Protein AF-A0A2K8SSS6-F1 (afdb_monomer)

Structure (mmCIF, N/CA/C/O backbone):
data_AF-A0A2K8SSS6-F1
#
_entry.id   AF-A0A2K8SSS6-F1
#
loop_
_atom_site.group_PDB
_atom_site.id
_atom_site.type_symbol
_atom_site.label_atom_id
_atom_site.label_alt_id
_atom_site.label_comp_id
_atom_site.label_asym_id
_atom_site.label_entity_id
_atom_site.label_seq_id
_atom_site.pdbx_PDB_ins_code
_atom_site.Cartn_x
_atom_site.Cartn_y
_atom_site.Cartn_z
_atom_site.occupancy
_atom_site.B_iso_or_equiv
_atom_site.auth_seq_id
_atom_site.auth_comp_id
_atom_site.auth_asym_id
_atom_site.auth_atom_id
_atom_site.pdbx_PDB_model_num
ATOM 1 N N . MET A 1 1 ? -2.470 -16.027 3.711 1.00 72.69 1 MET A N 1
ATOM 2 C CA . MET A 1 1 ? -2.048 -14.663 3.309 1.00 72.69 1 MET A CA 1
ATOM 3 C C . MET A 1 1 ? -2.602 -13.603 4.261 1.00 72.69 1 MET A C 1
ATOM 5 O O . MET A 1 1 ? -1.805 -12.883 4.845 1.00 72.69 1 MET A O 1
ATOM 9 N N . LEU A 1 2 ? -3.923 -13.547 4.488 1.00 83.12 2 LEU A N 1
ATOM 10 C CA . LEU A 1 2 ? -4.543 -12.611 5.445 1.00 83.12 2 LEU A CA 1
ATOM 11 C C . LEU A 1 2 ? -4.049 -12.780 6.892 1.00 83.12 2 LEU A C 1
ATOM 13 O O . LEU A 1 2 ? -3.716 -11.785 7.526 1.00 83.12 2 LEU A O 1
ATOM 17 N N . ASP A 1 3 ? -3.899 -14.017 7.377 1.00 88.81 3 ASP A N 1
ATOM 18 C CA . ASP A 1 3 ? -3.391 -14.268 8.737 1.00 88.81 3 ASP A CA 1
ATOM 19 C C . ASP A 1 3 ? -1.982 -13.701 8.951 1.00 88.81 3 ASP A C 1
ATOM 21 O O . ASP A 1 3 ? -1.696 -13.126 9.993 1.00 88.81 3 ASP A O 1
ATOM 25 N N . TRP A 1 4 ? -1.110 -13.774 7.940 1.00 89.94 4 TRP A N 1
ATOM 26 C CA . TRP A 1 4 ? 0.231 -13.191 8.016 1.00 89.94 4 TRP A CA 1
ATOM 27 C C . TRP A 1 4 ? 0.180 -11.663 8.116 1.00 89.94 4 TRP A C 1
ATOM 29 O O . TRP A 1 4 ? 0.880 -11.082 8.944 1.00 89.94 4 TRP A O 1
ATOM 39 N N . LEU A 1 5 ? -0.682 -11.004 7.332 1.00 85.75 5 LEU A N 1
ATOM 40 C CA . LEU A 1 5 ? -0.887 -9.555 7.434 1.00 85.75 5 LEU A CA 1
ATOM 41 C C . LEU A 1 5 ? -1.398 -9.174 8.826 1.00 85.75 5 LEU A C 1
ATOM 43 O O . LEU A 1 5 ? -0.928 -8.195 9.404 1.00 85.75 5 LEU A O 1
ATOM 47 N N . GLN A 1 6 ? -2.315 -9.969 9.382 1.00 86.56 6 GLN A N 1
ATOM 48 C CA . GLN A 1 6 ? -2.860 -9.751 10.717 1.00 86.56 6 GLN A CA 1
ATOM 49 C C . GLN A 1 6 ? -1.797 -9.927 11.804 1.00 86.56 6 GLN A C 1
ATOM 51 O O . GLN A 1 6 ? -1.626 -9.042 12.640 1.00 86.56 6 GLN A O 1
ATOM 56 N N . THR A 1 7 ? -1.052 -11.035 11.777 1.00 91.19 7 THR A N 1
ATOM 57 C CA . THR A 1 7 ? 0.010 -11.336 12.748 1.00 91.19 7 THR A CA 1
ATOM 58 C C . THR A 1 7 ? 1.112 -10.279 12.737 1.00 91.19 7 THR A C 1
ATOM 60 O O . THR A 1 7 ? 1.678 -9.977 13.782 1.00 91.19 7 THR A O 1
ATOM 63 N N . ASN A 1 8 ? 1.389 -9.675 11.580 1.00 91.81 8 ASN A N 1
ATOM 64 C CA . ASN A 1 8 ? 2.405 -8.633 11.440 1.00 91.81 8 ASN A CA 1
ATOM 65 C C . ASN A 1 8 ? 1.862 -7.207 11.646 1.00 91.81 8 ASN A C 1
ATOM 67 O O . ASN A 1 8 ? 2.603 -6.249 11.438 1.00 91.81 8 ASN A O 1
ATOM 71 N N . GLY A 1 9 ? 0.586 -7.041 12.020 1.00 86.94 9 GLY A N 1
ATOM 72 C CA . GLY A 1 9 ? -0.023 -5.721 12.223 1.00 86.94 9 GLY A CA 1
ATOM 73 C C . GLY A 1 9 ? -0.102 -4.871 10.949 1.00 86.94 9 GLY A C 1
ATOM 74 O O . GLY A 1 9 ? -0.133 -3.648 11.027 1.00 86.94 9 GLY A O 1
ATOM 75 N N . ARG A 1 10 ? -0.107 -5.508 9.773 1.00 87.00 10 ARG A N 1
ATOM 76 C CA . ARG A 1 10 ? -0.121 -4.856 8.453 1.00 87.00 10 ARG A CA 1
ATOM 77 C C . ARG A 1 10 ? -1.519 -4.742 7.842 1.00 87.00 10 ARG A C 1
ATOM 79 O O . ARG A 1 10 ? -1.643 -4.348 6.689 1.00 87.00 10 ARG A O 1
ATOM 86 N N . ILE A 1 11 ? -2.569 -5.096 8.582 1.00 87.50 11 ILE A N 1
ATOM 87 C CA . ILE A 1 11 ? -3.949 -4.835 8.156 1.00 87.50 11 ILE A CA 1
ATOM 88 C C . ILE A 1 11 ? -4.265 -3.372 8.447 1.00 87.50 11 ILE A C 1
ATOM 90 O O . ILE A 1 11 ? -4.306 -2.963 9.606 1.00 87.50 11 ILE A O 1
ATOM 94 N N . ILE A 1 12 ? -4.500 -2.603 7.388 1.00 81.81 12 ILE A N 1
ATOM 95 C CA . ILE A 1 12 ? -4.833 -1.181 7.457 1.00 81.81 12 ILE A CA 1
ATOM 96 C C . ILE A 1 12 ? -6.274 -1.022 6.967 1.00 81.81 12 ILE A C 1
ATOM 98 O O . ILE A 1 12 ? -6.633 -1.557 5.919 1.00 81.81 12 ILE A O 1
ATOM 102 N N . ALA A 1 13 ? -7.115 -0.343 7.748 1.00 82.12 13 ALA A N 1
ATOM 103 C CA . ALA A 1 13 ? -8.485 -0.034 7.347 1.00 82.12 13 ALA A CA 1
ATOM 104 C C . ALA A 1 13 ? -8.502 1.230 6.478 1.00 82.12 13 ALA A C 1
ATOM 106 O O . ALA A 1 13 ? -7.800 2.190 6.790 1.00 82.12 13 ALA A O 1
ATOM 107 N N . ARG A 1 14 ? -9.318 1.228 5.418 1.00 79.38 14 ARG A N 1
ATOM 108 C CA . ARG A 1 14 ? -9.521 2.399 4.554 1.00 79.38 14 ARG A CA 1
ATOM 109 C C . ARG A 1 14 ? -10.357 3.459 5.274 1.00 79.38 14 ARG A C 1
ATOM 111 O O . ARG A 1 14 ? -11.281 3.103 6.011 1.00 79.38 14 ARG A O 1
ATOM 118 N N . ASP A 1 15 ? -10.068 4.739 5.041 1.00 82.00 15 ASP A N 1
ATOM 119 C CA . ASP A 1 15 ? -10.967 5.817 5.465 1.00 82.00 15 ASP A CA 1
ATOM 120 C C . ASP A 1 15 ? -12.267 5.762 4.636 1.00 82.00 15 ASP A C 1
ATOM 122 O O . ASP A 1 15 ? -12.269 5.439 3.447 1.00 82.00 15 ASP A O 1
ATOM 126 N N . VAL A 1 16 ? -13.401 6.062 5.269 1.00 82.50 16 VAL A N 1
ATOM 127 C CA . VAL A 1 16 ? -14.725 6.073 4.628 1.00 82.50 16 VAL A CA 1
ATOM 128 C C . VAL A 1 16 ? -14.855 7.244 3.645 1.00 82.50 16 VAL A C 1
ATOM 130 O O . VAL A 1 16 ? -15.689 7.203 2.743 1.00 82.50 16 VAL A O 1
ATOM 133 N N . HIS A 1 17 ? -14.035 8.283 3.814 1.00 84.94 17 HIS A N 1
ATOM 134 C CA . HIS A 1 17 ? -13.975 9.447 2.929 1.00 84.94 17 HIS A CA 1
ATOM 135 C C . HIS A 1 17 ? -12.858 9.371 1.885 1.00 84.94 17 HIS A C 1
ATOM 137 O O . HIS A 1 17 ? -12.704 10.311 1.102 1.00 84.94 17 HIS A O 1
ATOM 143 N N . GLU A 1 18 ? -12.079 8.289 1.870 1.00 80.19 18 GLU A N 1
ATOM 144 C CA . GLU A 1 18 ? -11.069 8.084 0.839 1.00 80.19 18 GLU A CA 1
ATOM 145 C C . GLU A 1 18 ? -11.767 7.890 -0.516 1.00 80.19 18 GLU A C 1
ATOM 147 O O . GLU A 1 18 ? -12.710 7.090 -0.598 1.00 80.19 18 GLU A O 1
ATOM 152 N N . PRO A 1 19 ? -11.369 8.635 -1.565 1.00 79.38 19 PRO A N 1
ATOM 153 C CA . PRO A 1 19 ? -11.886 8.390 -2.901 1.00 79.38 19 PRO A CA 1
ATOM 154 C C . PRO A 1 19 ? -11.568 6.950 -3.314 1.00 79.38 19 PRO A C 1
ATOM 156 O O . PRO A 1 19 ? -10.537 6.395 -2.937 1.00 79.38 19 PRO A O 1
ATOM 159 N N . ASP A 1 20 ? -12.470 6.334 -4.077 1.00 80.88 20 ASP A N 1
ATOM 160 C CA . ASP A 1 20 ? -12.158 5.057 -4.713 1.00 80.88 20 ASP A CA 1
ATOM 161 C C . ASP A 1 20 ? -11.001 5.222 -5.711 1.00 80.88 20 ASP A C 1
ATOM 163 O O . ASP A 1 20 ? -10.675 6.343 -6.113 1.00 80.88 20 ASP A O 1
ATOM 167 N N . PHE A 1 21 ? -10.403 4.085 -6.078 1.00 77.00 21 PHE A N 1
ATOM 168 C CA . PHE A 1 21 ? -9.261 3.988 -6.987 1.00 77.00 21 PHE A CA 1
ATOM 169 C C . PHE A 1 21 ? -9.431 4.929 -8.186 1.00 77.00 21 PHE A C 1
ATOM 171 O O . PHE A 1 21 ? -10.444 4.854 -8.889 1.00 77.00 21 PHE A O 1
ATOM 178 N N . GLN A 1 22 ? -8.482 5.842 -8.386 1.00 81.25 22 GLN A N 1
ATOM 179 C CA . GLN A 1 22 ? -8.527 6.779 -9.506 1.00 81.25 22 GLN A CA 1
ATOM 180 C C . GLN A 1 22 ? -7.913 6.135 -10.751 1.00 81.25 22 GLN A C 1
ATOM 182 O O . GLN A 1 22 ? -6.886 5.469 -10.672 1.00 81.25 22 GLN A O 1
ATOM 187 N N . ASP A 1 23 ? -8.511 6.376 -11.919 1.00 73.56 23 ASP A N 1
ATOM 188 C CA . ASP A 1 23 ? -7.999 5.842 -13.192 1.00 73.56 23 ASP A CA 1
ATOM 189 C C . ASP A 1 23 ? -6.597 6.385 -13.548 1.00 73.56 23 ASP A C 1
ATOM 191 O O . ASP A 1 23 ? -5.867 5.752 -14.305 1.00 73.56 23 ASP A O 1
ATOM 195 N N . ASP A 1 24 ? -6.208 7.532 -12.977 1.00 75.19 24 ASP A N 1
ATOM 196 C CA . ASP A 1 24 ? -4.902 8.177 -13.173 1.00 75.19 24 ASP A CA 1
ATOM 197 C C . ASP A 1 24 ? -3.870 7.804 -12.080 1.00 75.19 24 ASP A C 1
ATOM 19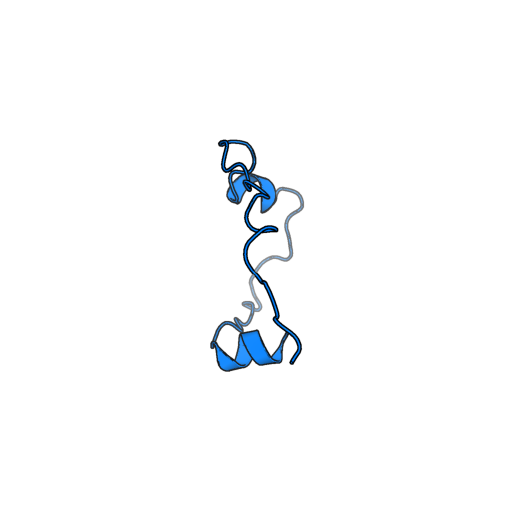9 O O . ASP A 1 24 ? -2.857 8.491 -11.913 1.00 75.19 24 ASP A O 1
ATOM 203 N N . GLU A 1 25 ? -4.115 6.751 -11.289 1.00 75.88 25 GLU A N 1
ATOM 204 C CA . GLU A 1 25 ? -3.139 6.2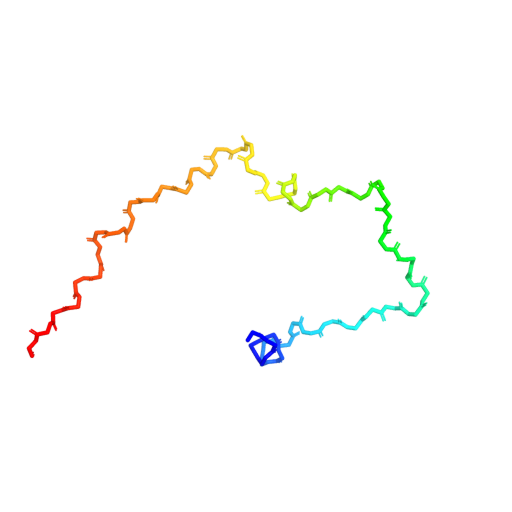70 -10.308 1.00 75.88 25 GLU A CA 1
ATOM 205 C C . GLU A 1 25 ? -1.899 5.678 -10.988 1.00 75.88 25 GLU A C 1
ATOM 207 O O . GLU A 1 25 ? -1.970 4.907 -11.945 1.00 75.88 25 GLU A O 1
ATOM 212 N N . VAL A 1 26 ? -0.727 6.039 -10.465 1.00 68.25 26 VAL A N 1
ATOM 213 C CA . VAL A 1 26 ? 0.549 5.493 -10.930 1.00 68.25 26 VAL A CA 1
ATOM 214 C C . VAL A 1 26 ? 0.628 4.021 -10.531 1.00 68.25 26 VAL A C 1
ATOM 216 O O . VAL A 1 26 ? 0.502 3.688 -9.352 1.00 68.25 26 VAL A O 1
ATOM 219 N N . GLU A 1 27 ? 0.868 3.140 -11.504 1.00 77.62 27 GLU A N 1
ATOM 220 C CA . GLU A 1 27 ? 1.015 1.709 -11.245 1.00 77.62 27 GLU A CA 1
ATOM 221 C C . GLU A 1 27 ? 2.166 1.440 -10.265 1.00 77.62 27 GLU A C 1
ATOM 223 O O . GLU A 1 27 ? 3.246 2.030 -10.351 1.00 77.62 27 GLU A O 1
ATOM 228 N N . ILE A 1 28 ? 1.954 0.495 -9.345 1.00 75.44 28 ILE A N 1
ATOM 229 C CA . ILE A 1 28 ? 2.957 0.093 -8.344 1.00 75.44 28 ILE A CA 1
ATOM 230 C C . ILE A 1 28 ? 4.256 -0.376 -9.020 1.00 75.44 28 ILE A C 1
ATOM 232 O O . ILE A 1 28 ? 5.334 -0.193 -8.462 1.00 75.44 28 ILE A O 1
ATOM 236 N N . ASP A 1 29 ? 4.166 -0.908 -10.240 1.00 68.75 29 ASP A N 1
ATOM 237 C CA . ASP A 1 29 ? 5.311 -1.303 -11.065 1.00 68.75 29 ASP A CA 1
ATOM 238 C C . ASP A 1 29 ? 6.261 -0.126 -11.356 1.00 68.75 29 ASP A C 1
ATOM 240 O O . ASP A 1 29 ? 7.481 -0.246 -11.243 1.00 68.75 29 ASP A O 1
ATOM 244 N N . SER A 1 30 ? 5.693 1.063 -11.587 1.00 72.88 30 SER A N 1
ATOM 245 C CA . SER A 1 30 ? 6.459 2.302 -11.767 1.00 72.88 30 SER A CA 1
ATOM 246 C C . SER A 1 30 ? 7.133 2.760 -10.467 1.00 72.88 30 SER A C 1
ATOM 248 O O . SER A 1 30 ? 8.188 3.388 -10.501 1.00 72.88 30 SER A O 1
ATOM 250 N N . LEU A 1 31 ? 6.545 2.441 -9.306 1.00 72.50 31 LEU A N 1
ATOM 251 C CA . LEU A 1 31 ? 7.106 2.753 -7.987 1.00 72.50 31 LEU A CA 1
ATOM 252 C C . LEU A 1 31 ? 8.190 1.753 -7.553 1.00 72.50 31 LEU A C 1
ATOM 254 O O . LEU A 1 31 ? 9.126 2.138 -6.854 1.00 72.50 31 LEU A O 1
ATOM 258 N N . MET A 1 32 ? 8.079 0.483 -7.952 1.00 75.00 32 MET A N 1
ATOM 259 C CA . MET A 1 32 ? 9.046 -0.566 -7.604 1.00 75.00 32 MET A CA 1
ATOM 260 C C . MET A 1 32 ? 10.344 -0.501 -8.416 1.00 75.00 32 MET A C 1
ATOM 262 O O . MET A 1 32 ? 11.243 -1.299 -8.164 1.00 75.00 32 MET A O 1
ATOM 266 N N . GLY A 1 33 ? 10.476 0.460 -9.337 1.00 62.81 33 GLY A N 1
ATOM 267 C CA . GLY A 1 33 ? 11.743 0.742 -10.007 1.00 62.81 33 GLY A CA 1
ATOM 268 C C . GLY A 1 33 ? 12.240 -0.408 -10.881 1.00 62.81 33 GLY A C 1
ATOM 269 O O . GLY A 1 33 ? 13.447 -0.573 -11.017 1.00 62.81 33 GLY A O 1
ATOM 270 N N . VAL A 1 34 ? 11.334 -1.188 -11.486 1.00 59.31 34 VAL A N 1
ATOM 271 C CA . VAL A 1 34 ? 11.681 -2.308 -12.388 1.00 59.31 34 VAL A CA 1
ATOM 272 C C . VAL A 1 34 ? 12.550 -1.846 -13.574 1.00 59.31 34 VAL A C 1
ATOM 274 O O . VAL A 1 34 ? 13.285 -2.640 -14.157 1.00 59.31 34 VAL A O 1
ATOM 277 N N . GLU A 1 35 ? 12.536 -0.548 -13.898 1.00 58.56 35 GLU A N 1
ATOM 278 C CA . GLU A 1 35 ? 13.382 0.060 -14.933 1.00 58.56 35 GLU A CA 1
ATOM 279 C C . GLU A 1 35 ? 14.830 0.350 -14.474 1.00 58.56 35 GLU A C 1
ATOM 281 O O . GLU A 1 35 ? 15.732 0.379 -15.310 1.00 58.56 35 GLU A O 1
ATOM 286 N N . ASP A 1 36 ? 15.100 0.498 -13.168 1.00 58.59 36 ASP A N 1
ATOM 287 C CA . ASP A 1 36 ? 16.448 0.767 -12.635 1.00 58.59 36 ASP A CA 1
ATOM 288 C C . ASP A 1 36 ? 17.134 -0.522 -12.173 1.00 58.59 36 ASP A C 1
ATOM 290 O O . ASP A 1 36 ? 17.467 -0.690 -11.004 1.00 58.59 36 ASP A O 1
ATOM 294 N N . GLY A 1 37 ? 17.304 -1.464 -13.105 1.00 55.88 37 GLY A N 1
ATOM 295 C CA . GLY A 1 37 ? 18.402 -2.436 -13.094 1.00 55.88 37 GLY A CA 1
ATOM 296 C C . GLY A 1 37 ? 18.605 -3.300 -11.843 1.00 55.88 37 GLY A C 1
ATOM 297 O O . GLY A 1 37 ? 19.660 -3.925 -11.737 1.00 55.88 37 GLY A O 1
ATOM 298 N N . ILE A 1 38 ? 17.639 -3.392 -10.924 1.00 58.25 38 ILE A N 1
ATOM 299 C CA . ILE A 1 38 ? 17.547 -4.481 -9.949 1.00 58.25 38 ILE A CA 1
ATOM 300 C C . ILE A 1 38 ? 17.188 -5.732 -10.736 1.00 58.25 38 ILE A C 1
ATOM 302 O O . ILE A 1 38 ? 16.054 -6.201 -10.757 1.00 58.25 38 ILE A O 1
ATOM 306 N N . SER A 1 39 ? 18.200 -6.228 -11.448 1.00 57.19 39 SER A N 1
ATOM 307 C CA . SER A 1 39 ? 18.264 -7.589 -11.921 1.00 57.19 39 SER A CA 1
ATOM 308 C C . SER A 1 39 ? 17.963 -8.435 -10.698 1.00 57.19 39 SER A C 1
ATOM 310 O O . SER A 1 39 ? 18.726 -8.459 -9.730 1.00 57.19 3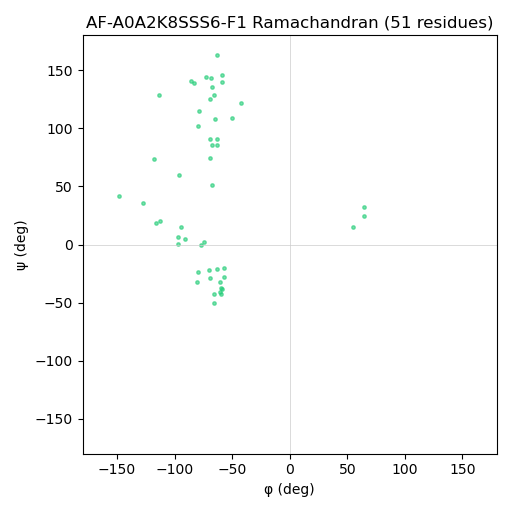9 SER A O 1
ATOM 312 N N . TYR A 1 40 ?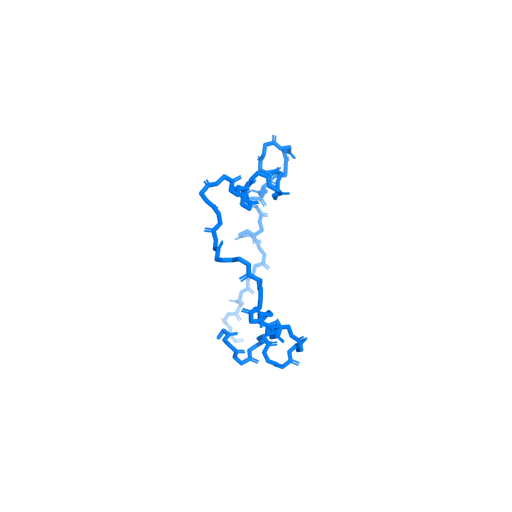 16.786 -9.049 -10.689 1.00 60.53 40 TYR A N 1
ATOM 313 C CA . TYR A 1 40 ? 16.586 -10.240 -9.896 1.00 60.53 40 TYR A CA 1
ATOM 314 C C . TYR A 1 40 ? 17.556 -11.237 -10.520 1.00 60.53 40 TYR A C 1
ATOM 316 O O . TYR A 1 40 ? 17.206 -11.913 -11.486 1.00 60.53 40 TYR A O 1
ATOM 324 N N . ASP A 1 41 ? 18.811 -11.214 -10.072 1.00 57.25 41 ASP A N 1
ATOM 325 C CA . ASP A 1 41 ? 19.783 -12.241 -10.395 1.00 57.25 41 ASP A CA 1
ATOM 326 C C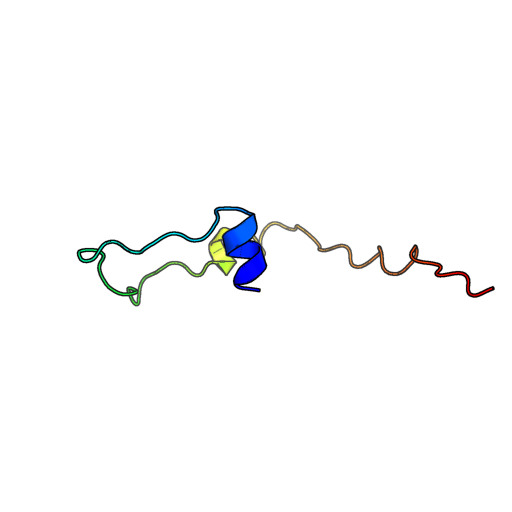 . ASP A 1 41 ? 19.207 -13.513 -9.781 1.00 57.25 41 ASP A C 1
ATOM 328 O O . ASP A 1 41 ? 19.331 -13.804 -8.593 1.00 57.25 41 ASP A O 1
ATOM 332 N N . LEU A 1 42 ? 18.437 -14.184 -10.630 1.00 57.53 42 LEU A N 1
ATOM 333 C CA . LEU A 1 42 ? 17.822 -15.491 -10.506 1.00 57.53 42 LEU A CA 1
ATOM 334 C C . LEU A 1 42 ? 18.923 -16.565 -10.499 1.00 57.53 42 LEU A C 1
ATOM 336 O O . LEU A 1 42 ? 18.860 -17.511 -11.270 1.00 57.53 42 LEU A O 1
ATOM 340 N N . ASP A 1 43 ? 19.927 -16.386 -9.640 1.00 58.66 43 ASP A N 1
ATOM 341 C CA . ASP A 1 43 ? 21.064 -17.287 -9.438 1.00 58.66 43 ASP A CA 1
ATOM 342 C C . ASP A 1 43 ? 21.216 -17.636 -7.939 1.00 58.66 43 ASP A C 1
ATOM 344 O O . ASP A 1 43 ? 22.323 -17.787 -7.435 1.00 58.66 43 ASP A O 1
ATOM 348 N N . ASP A 1 44 ? 20.105 -17.775 -7.206 1.00 54.22 44 ASP A N 1
ATOM 349 C CA . ASP A 1 44 ? 20.077 -18.479 -5.903 1.00 54.22 44 ASP A CA 1
ATOM 350 C C . ASP A 1 44 ? 19.255 -19.785 -5.997 1.00 54.22 44 ASP A C 1
ATOM 352 O O . ASP A 1 44 ? 18.826 -20.361 -4.997 1.00 54.22 44 ASP A O 1
ATOM 356 N N . ASP A 1 45 ? 19.071 -20.291 -7.223 1.00 59.19 45 ASP A N 1
ATOM 357 C CA . ASP A 1 45 ? 18.550 -21.637 -7.501 1.00 59.19 45 ASP A CA 1
ATOM 358 C C . ASP A 1 45 ? 19.607 -22.740 -7.221 1.00 59.19 45 ASP A C 1
ATOM 360 O O . ASP A 1 45 ? 19.321 -23.925 -7.389 1.00 59.19 45 ASP A O 1
ATOM 364 N N . ASP A 1 46 ? 20.804 -22.371 -6.737 1.00 59.91 46 ASP A N 1
ATOM 365 C CA . ASP A 1 46 ? 21.961 -23.260 -6.542 1.00 59.91 46 ASP A CA 1
ATOM 366 C C . ASP A 1 46 ? 22.412 -23.445 -5.068 1.00 59.91 46 ASP A C 1
ATOM 368 O O . ASP A 1 46 ? 23.523 -23.925 -4.844 1.00 59.91 46 ASP A O 1
ATOM 372 N N . ASP A 1 47 ? 21.597 -23.141 -4.037 1.00 61.03 47 ASP A N 1
ATOM 373 C CA . ASP A 1 47 ? 21.985 -23.491 -2.644 1.00 61.03 47 ASP A CA 1
ATOM 374 C C . ASP A 1 47 ? 20.848 -23.841 -1.651 1.00 61.03 47 ASP A C 1
ATOM 376 O O . ASP A 1 47 ? 20.885 -23.497 -0.468 1.00 61.03 47 ASP A O 1
ATOM 380 N N . ILE A 1 48 ? 19.841 -24.613 -2.081 1.00 60.28 48 ILE A N 1
ATOM 381 C CA . ILE A 1 48 ? 19.060 -25.459 -1.151 1.00 60.28 48 ILE A CA 1
ATOM 382 C C . ILE A 1 48 ? 19.236 -26.929 -1.545 1.00 60.28 48 ILE A C 1
ATOM 384 O O . ILE A 1 48 ? 18.361 -27.607 -2.082 1.00 60.28 48 ILE A O 1
ATOM 388 N N . GLY A 1 49 ? 20.423 -27.452 -1.237 1.00 59.16 49 GLY A N 1
ATOM 389 C CA . GLY A 1 49 ? 20.641 -28.886 -1.104 1.00 59.16 49 GLY A CA 1
ATOM 390 C C . GLY A 1 49 ? 19.883 -29.417 0.113 1.00 59.16 49 GLY A C 1
ATOM 391 O O . GLY A 1 49 ? 20.449 -29.535 1.199 1.00 59.16 49 GLY A O 1
ATOM 392 N N . ILE A 1 50 ? 18.601 -29.752 -0.054 1.00 63.22 50 ILE A N 1
ATOM 393 C CA . ILE A 1 50 ? 17.906 -30.629 0.895 1.00 63.22 50 ILE A CA 1
ATOM 394 C C . ILE A 1 50 ? 18.521 -32.019 0.708 1.00 63.22 50 ILE A C 1
ATOM 396 O O . ILE A 1 50 ? 18.109 -32.783 -0.160 1.00 63.22 50 ILE A O 1
ATOM 400 N N . ALA A 1 51 ? 19.570 -32.325 1.46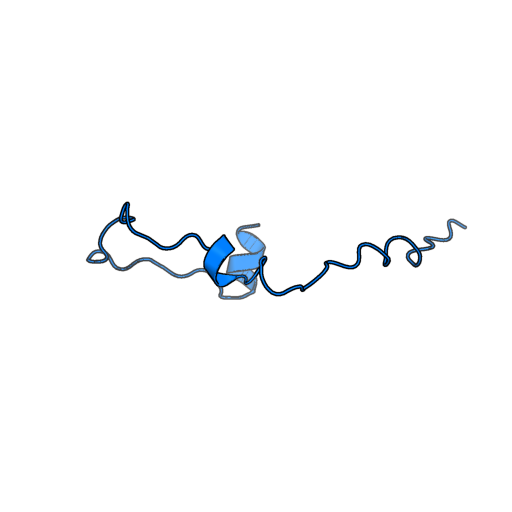8 1.00 54.09 51 ALA A N 1
ATOM 401 C CA . ALA A 1 51 ? 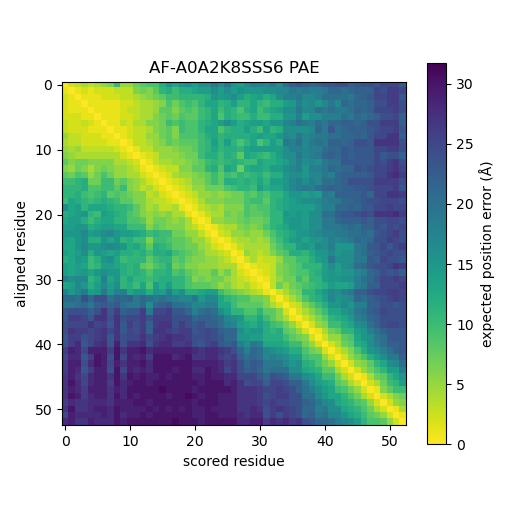20.056 -33.691 1.580 1.00 54.09 51 ALA A CA 1
ATOM 402 C C . ALA A 1 51 ? 18.962 -34.535 2.257 1.00 54.09 51 ALA A C 1
ATOM 404 O O . ALA A 1 51 ? 18.697 -34.369 3.447 1.00 54.09 51 ALA A O 1
ATOM 405 N N . GLU A 1 52 ? 18.309 -35.410 1.492 1.00 53.81 52 GLU A N 1
ATOM 406 C CA . GLU A 1 52 ? 17.576 -36.554 2.037 1.00 53.81 52 GLU A CA 1
ATOM 407 C C . GLU A 1 52 ? 18.580 -37.675 2.368 1.00 53.81 52 GLU A C 1
ATOM 409 O O . GLU A 1 52 ? 19.055 -38.356 1.458 1.00 53.81 52 GLU A O 1
ATOM 414 N N . ASP A 1 53 ? 18.916 -37.825 3.656 1.00 45.03 53 ASP A N 1
ATOM 415 C CA . ASP A 1 53 ? 19.038 -39.108 4.390 1.00 45.03 53 ASP A CA 1
ATOM 416 C C . ASP A 1 53 ? 18.931 -38.862 5.910 1.00 45.03 53 ASP A C 1
ATOM 418 O O . ASP A 1 53 ? 19.765 -38.100 6.459 1.00 45.03 53 ASP A O 1
#

Mean predicted aligned error: 15.32 Å

InterPro domains:
  IPR021481 Protein of unknown function DUF3134 [PF11332] (1-47)

Radius of gyration: 19.13 Å; Cα contacts (8 Å, |Δi|>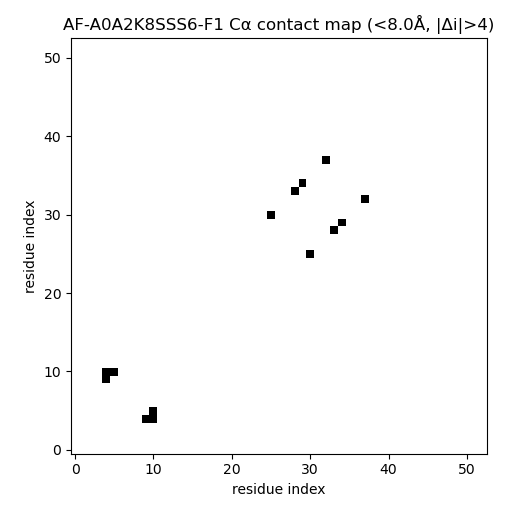4): 7; chains: 1; bounding box: 37×49×28 Å

Organism: NCBI:txid2038116

Foldseek 3Di:
DVVVCVVVVNDDDDDPPDDPDDPPDDDVCVVVPPVPPPPPPPPPVPPPPPDDD

pLDDT: mean 71.55, std 12.39, range [45.03, 91.81]

Sequence (53 aa):
MLDWLQTNGRIIARDVHEPDFQDDEVEIDSLMGVEDGISYDLDDDDDIGIAED

Secondary structure (DSSP, 8-state):
-HHHHHHTT---PPPTTSPP--TTPPPHHHHTTTTS--------TT-------

Solvent-accessible surface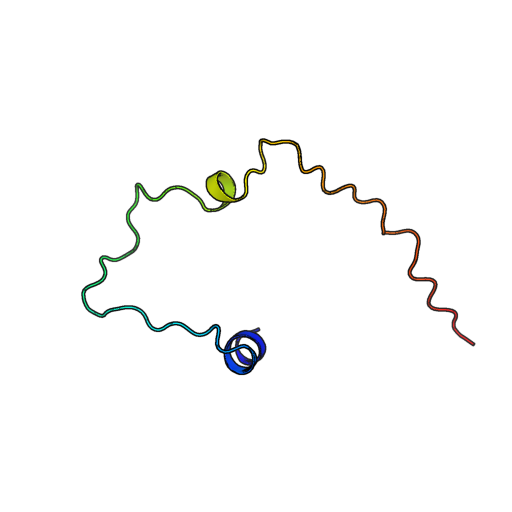 area (backbone atoms only — not comparable to full-atom values): 3928 Å² total; per-residue (Å²): 110,67,65,59,34,53,77,67,69,64,70,76,83,80,64,90,83,56,78,74,90,57,94,86,60,80,57,66,63,74,72,68,41,76,83,69,74,73,67,78,72,86,74,72,88,81,75,79,80,78,78,88,127